Protein AF-A0A3R6VKY6-F1 (afdb_monomer_lite)

Structure (mmCIF, N/CA/C/O backbone):
data_AF-A0A3R6VKY6-F1
#
_entry.id   AF-A0A3R6VKY6-F1
#
loop_
_atom_site.group_PDB
_atom_site.id
_atom_site.type_symbol
_atom_site.label_atom_id
_atom_site.label_alt_id
_atom_site.label_comp_id
_atom_site.label_asym_id
_atom_site.label_entity_id
_atom_site.label_seq_id
_atom_site.pdbx_PDB_ins_code
_atom_site.Cartn_x
_atom_site.Cartn_y
_atom_site.Cartn_z
_atom_site.occupancy
_atom_site.B_iso_or_equiv
_atom_site.auth_seq_id
_atom_site.auth_comp_id
_atom_site.auth_asym_id
_atom_site.auth_atom_id
_atom_site.pdbx_PDB_model_num
ATOM 1 N N . MET A 1 1 ? -13.370 -20.016 8.591 1.00 30.36 1 MET A N 1
ATOM 2 C CA . MET A 1 1 ? -11.991 -20.175 8.076 1.00 30.36 1 ME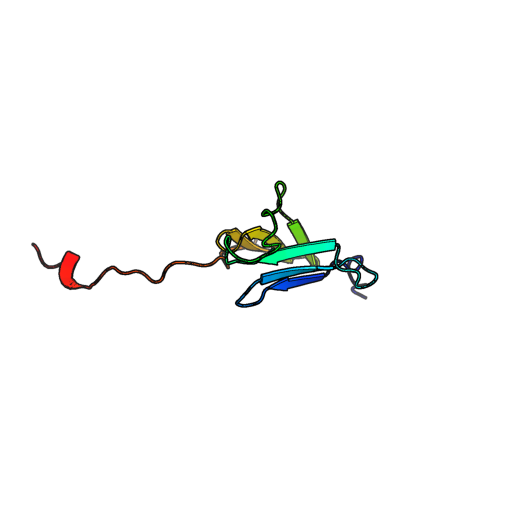T A CA 1
ATOM 3 C C . MET A 1 1 ? -11.712 -18.985 7.176 1.00 30.36 1 MET A C 1
ATOM 5 O O . MET A 1 1 ? -12.365 -18.876 6.149 1.00 30.36 1 MET A O 1
ATOM 9 N N . ALA A 1 2 ? -10.841 -18.059 7.579 1.00 39.69 2 ALA A N 1
ATOM 10 C CA . ALA A 1 2 ? -10.511 -16.896 6.755 1.00 39.69 2 ALA A CA 1
ATOM 11 C C . ALA A 1 2 ? -9.596 -17.349 5.605 1.00 39.69 2 ALA A C 1
ATOM 13 O O . ALA A 1 2 ? -8.383 -17.473 5.770 1.00 39.69 2 ALA A O 1
ATOM 14 N N . GLY A 1 3 ? -10.199 -17.710 4.470 1.00 36.75 3 GLY A N 1
ATOM 15 C CA . GLY A 1 3 ? -9.472 -18.042 3.248 1.00 36.75 3 GLY A CA 1
ATOM 16 C C . GLY A 1 3 ? -8.610 -16.857 2.814 1.00 36.75 3 GLY A C 1
ATOM 17 O O . GLY A 1 3 ? -9.041 -15.710 2.918 1.00 36.75 3 GLY A O 1
ATOM 18 N N . ARG A 1 4 ? -7.379 -17.132 2.360 1.00 49.81 4 ARG A N 1
ATOM 19 C CA . ARG A 1 4 ? -6.462 -16.103 1.848 1.00 49.81 4 ARG A CA 1
ATOM 20 C C . ARG A 1 4 ? -7.201 -15.258 0.796 1.00 49.81 4 ARG A C 1
ATOM 22 O O . ARG A 1 4 ? -7.703 -15.838 -0.169 1.00 49.81 4 ARG A O 1
ATOM 29 N N . PRO A 1 5 ? -7.281 -13.928 0.946 1.00 53.72 5 PRO A N 1
ATOM 30 C CA . PRO A 1 5 ? -7.980 -13.079 -0.008 1.00 53.72 5 PRO A CA 1
ATOM 31 C C . PRO A 1 5 ? -7.182 -13.030 -1.315 1.00 53.72 5 PRO A C 1
ATOM 33 O O . PRO A 1 5 ? -6.248 -12.254 -1.430 1.00 53.72 5 PRO A O 1
ATOM 36 N N . HIS A 1 6 ? -7.489 -13.921 -2.265 1.00 60.28 6 HIS A N 1
ATOM 37 C CA . HIS A 1 6 ? -7.125 -13.859 -3.694 1.00 60.28 6 HIS A CA 1
ATOM 38 C C . HIS A 1 6 ? -5.688 -13.382 -4.023 1.00 60.28 6 HIS A C 1
ATOM 40 O O . HIS A 1 6 ? -5.446 -12.743 -5.041 1.00 60.28 6 HIS A O 1
ATOM 46 N N . GLY A 1 7 ? -4.735 -13.740 -3.156 1.00 73.62 7 GLY A N 1
ATOM 47 C CA . GLY A 1 7 ? -3.295 -13.823 -3.391 1.00 73.62 7 GLY A CA 1
ATOM 48 C C . GLY A 1 7 ? -2.535 -12.550 -3.771 1.00 73.62 7 GLY A C 1
ATOM 49 O O . GLY A 1 7 ? -1.367 -12.661 -4.107 1.00 73.62 7 GLY A O 1
ATOM 50 N N . ILE A 1 8 ? -3.120 -11.355 -3.710 1.00 86.25 8 ILE A N 1
ATOM 51 C CA . ILE A 1 8 ? -2.354 -10.127 -3.973 1.00 86.25 8 ILE A CA 1
ATOM 52 C C . ILE A 1 8 ? -1.391 -9.858 -2.815 1.00 86.25 8 ILE A C 1
ATOM 54 O O . ILE A 1 8 ? -1.797 -9.828 -1.650 1.00 86.25 8 ILE A O 1
ATOM 58 N N . LYS A 1 9 ? -0.119 -9.623 -3.130 1.00 90.38 9 LYS A N 1
ATOM 59 C CA . LYS A 1 9 ? 0.933 -9.378 -2.142 1.00 90.38 9 LYS A CA 1
ATOM 60 C C . LYS A 1 9 ? 1.638 -8.069 -2.450 1.00 90.38 9 LYS A C 1
ATOM 62 O O . LYS A 1 9 ? 2.233 -7.915 -3.509 1.00 90.38 9 LYS A O 1
ATOM 67 N N . LEU A 1 10 ? 1.608 -7.142 -1.498 1.00 92.81 10 LEU A N 1
ATOM 68 C CA . LEU A 1 10 ? 2.382 -5.907 -1.563 1.00 92.81 10 LEU A CA 1
ATOM 69 C C . LEU A 1 10 ? 3.485 -5.945 -0.505 1.00 92.81 10 LEU A C 1
ATOM 71 O O . LEU A 1 10 ? 3.206 -6.048 0.688 1.00 92.81 10 LEU A O 1
ATOM 75 N N . VAL A 1 11 ? 4.735 -5.848 -0.944 1.00 93.06 11 VAL A N 1
ATOM 76 C CA . VAL A 1 11 ? 5.909 -5.750 -0.073 1.00 93.06 11 VAL A CA 1
ATOM 77 C C . VAL A 1 11 ? 6.438 -4.328 -0.139 1.00 93.06 11 VAL A C 1
ATOM 79 O O . VAL A 1 11 ? 6.768 -3.846 -1.219 1.00 93.06 11 VAL A O 1
ATOM 82 N N . LEU A 1 12 ? 6.531 -3.666 1.014 1.00 92.19 12 LEU A N 1
ATOM 83 C CA . LEU A 1 12 ? 7.118 -2.337 1.154 1.00 92.19 12 LEU A CA 1
ATOM 84 C C . LEU A 1 12 ? 8.463 -2.456 1.872 1.00 92.19 12 LEU A C 1
ATOM 86 O O . LEU A 1 12 ? 8.537 -3.002 2.971 1.00 92.19 12 LEU A O 1
ATOM 90 N N . THR A 1 13 ? 9.523 -1.939 1.262 1.00 91.88 13 THR A N 1
ATOM 91 C CA . THR A 1 13 ? 10.871 -1.896 1.834 1.00 91.88 13 THR A CA 1
ATOM 92 C C . THR A 1 13 ? 11.366 -0.456 1.931 1.00 91.88 13 THR A C 1
ATOM 94 O O . THR A 1 13 ? 10.720 0.486 1.468 1.00 91.88 13 THR A O 1
ATOM 97 N N . LYS A 1 14 ? 12.556 -0.270 2.508 1.00 89.19 14 LYS A N 1
ATOM 98 C CA . LYS A 1 14 ? 13.215 1.041 2.567 1.00 89.19 14 LYS A CA 1
ATOM 99 C C . LYS A 1 14 ? 13.581 1.616 1.189 1.00 89.19 14 LYS A C 1
ATOM 101 O O . LYS A 1 14 ? 13.819 2.817 1.106 1.00 89.19 14 LYS A O 1
ATOM 106 N N . ASP A 1 15 ? 13.646 0.782 0.146 1.00 90.38 15 ASP A N 1
ATOM 107 C CA . ASP A 1 15 ? 14.157 1.150 -1.184 1.00 90.38 15 ASP A CA 1
ATOM 108 C C . ASP A 1 15 ? 13.067 1.114 -2.267 1.00 90.38 15 ASP A C 1
ATOM 110 O O . ASP A 1 15 ? 13.133 1.862 -3.249 1.00 90.38 15 ASP A O 1
ATOM 114 N N . ASN A 1 16 ? 12.068 0.241 -2.109 1.00 92.81 16 ASN A N 1
ATOM 115 C CA . ASN A 1 16 ? 11.030 0.014 -3.107 1.00 92.81 16 ASN A CA 1
ATOM 116 C C . ASN A 1 16 ? 9.720 -0.548 -2.525 1.00 92.81 16 ASN A C 1
ATOM 118 O O . ASN A 1 16 ? 9.643 -0.957 -1.367 1.00 92.81 16 ASN A O 1
ATOM 122 N N . ALA A 1 17 ? 8.701 -0.598 -3.376 1.00 93.81 17 ALA A N 1
ATOM 123 C CA . ALA A 1 17 ? 7.509 -1.411 -3.231 1.00 93.81 17 ALA A CA 1
ATOM 124 C C . ALA A 1 17 ? 7.393 -2.397 -4.390 1.00 93.81 17 ALA A C 1
ATOM 126 O O . ALA A 1 17 ? 7.686 -2.055 -5.537 1.00 93.81 17 ALA A O 1
ATOM 127 N N . ILE A 1 18 ? 6.932 -3.607 -4.094 1.00 94.44 18 ILE A N 1
ATOM 128 C CA . ILE A 1 18 ? 6.736 -4.681 -5.069 1.00 94.44 18 ILE A CA 1
ATOM 129 C C . ILE A 1 18 ? 5.325 -5.232 -4.892 1.00 94.44 18 ILE A C 1
ATOM 131 O O . ILE A 1 18 ? 4.960 -5.641 -3.790 1.00 94.44 18 ILE A O 1
ATOM 135 N N . LEU A 1 19 ? 4.545 -5.231 -5.973 1.00 93.25 19 LEU A N 1
ATOM 136 C CA . LEU A 1 19 ? 3.235 -5.867 -6.048 1.00 93.25 19 LEU A CA 1
ATOM 137 C C . LEU A 1 19 ? 3.354 -7.169 -6.840 1.00 93.25 19 LEU A C 1
ATOM 139 O O . LEU A 1 19 ? 3.726 -7.139 -8.016 1.00 93.25 19 LEU A O 1
ATOM 143 N N . SER A 1 20 ? 2.972 -8.271 -6.208 1.00 93.69 20 SER A N 1
ATOM 144 C CA . SER A 1 20 ? 2.864 -9.592 -6.818 1.00 93.69 20 SER A CA 1
ATOM 145 C C . SER A 1 20 ? 1.413 -10.067 -6.841 1.00 93.69 20 SER A C 1
ATOM 147 O O . SER A 1 20 ? 0.614 -9.696 -5.973 1.00 93.69 20 SER A O 1
ATOM 149 N N . ASP A 1 21 ? 1.074 -10.875 -7.841 1.00 90.44 21 ASP A N 1
ATOM 150 C CA . ASP A 1 21 ? -0.231 -11.521 -7.941 1.00 90.44 21 ASP A CA 1
ATOM 151 C C . ASP A 1 21 ? -0.300 -12.829 -7.129 1.00 90.44 21 ASP A C 1
ATOM 153 O O . ASP A 1 21 ? 0.633 -13.208 -6.419 1.00 90.44 21 ASP A O 1
ATOM 157 N N . ALA A 1 22 ? -1.425 -13.537 -7.253 1.00 87.94 22 ALA A N 1
ATOM 158 C CA . ALA A 1 22 ? -1.678 -14.791 -6.552 1.00 87.94 22 ALA A CA 1
ATOM 159 C C . ALA A 1 22 ? -0.752 -15.956 -6.934 1.00 87.94 22 ALA A C 1
ATOM 161 O O . ALA A 1 22 ? -0.766 -16.977 -6.245 1.00 87.94 22 ALA A O 1
ATOM 162 N N . LYS A 1 23 ? 0.017 -15.830 -8.019 1.00 88.56 23 LYS A N 1
ATOM 163 C CA . LYS A 1 23 ? 1.012 -16.807 -8.473 1.00 88.56 23 LYS A CA 1
ATOM 164 C C . LYS A 1 23 ? 2.431 -16.426 -8.045 1.00 88.56 23 LYS A C 1
ATOM 166 O O . LYS A 1 23 ? 3.375 -17.084 -8.465 1.00 88.56 23 LYS A O 1
ATOM 171 N N . ASP A 1 24 ? 2.565 -15.393 -7.209 1.00 86.19 24 ASP A N 1
ATOM 172 C CA . ASP A 1 24 ? 3.827 -14.758 -6.825 1.00 86.19 24 ASP A CA 1
ATOM 173 C C . ASP A 1 24 ? 4.569 -14.078 -7.999 1.00 86.19 24 ASP A C 1
ATOM 175 O O . ASP A 1 24 ? 5.719 -13.653 -7.841 1.00 86.19 24 ASP A O 1
ATOM 179 N N . ASP A 1 25 ? 3.908 -13.868 -9.145 1.00 92.06 25 ASP A N 1
ATOM 180 C CA . ASP A 1 25 ? 4.488 -13.142 -10.275 1.00 92.06 25 ASP A CA 1
ATOM 181 C C . ASP A 1 25 ? 4.518 -11.637 -9.974 1.00 92.06 25 ASP A C 1
ATOM 183 O O . ASP A 1 25 ? 3.527 -11.049 -9.530 1.00 92.06 25 ASP A O 1
ATOM 187 N N . ILE A 1 26 ? 5.664 -10.983 -10.203 1.00 92.50 26 ILE A N 1
ATOM 188 C CA . ILE A 1 26 ? 5.810 -9.535 -9.991 1.00 92.50 26 ILE A CA 1
ATOM 189 C C . ILE A 1 26 ? 5.037 -8.789 -11.081 1.00 92.50 26 ILE A C 1
ATOM 191 O O . ILE A 1 26 ? 5.436 -8.771 -12.243 1.00 92.50 26 ILE A O 1
ATOM 195 N N . VAL A 1 27 ? 3.968 -8.104 -10.681 1.00 92.00 27 VAL A N 1
ATOM 196 C CA . VAL A 1 27 ? 3.122 -7.307 -11.578 1.00 92.00 27 VAL A CA 1
ATOM 197 C C . VAL A 1 27 ? 3.662 -5.888 -11.710 1.00 92.00 27 VAL A C 1
ATOM 199 O O . VAL A 1 27 ? 3.701 -5.327 -12.804 1.00 92.00 27 VAL A O 1
ATOM 202 N N . LYS A 1 28 ? 4.062 -5.276 -10.587 1.00 92.62 28 LYS A N 1
ATOM 203 C CA . LYS A 1 28 ? 4.588 -3.904 -10.554 1.00 92.62 28 LYS A CA 1
ATOM 204 C C . LYS A 1 28 ? 5.694 -3.753 -9.519 1.00 92.62 28 LYS A C 1
ATOM 206 O O . LYS A 1 28 ? 5.686 -4.391 -8.471 1.00 92.62 28 LYS A O 1
ATOM 211 N N . THR A 1 29 ? 6.643 -2.871 -9.812 1.00 93.56 29 THR A N 1
ATOM 212 C CA . THR A 1 29 ? 7.702 -2.455 -8.889 1.00 93.56 29 THR A CA 1
ATOM 213 C C . THR A 1 29 ? 7.830 -0.939 -8.934 1.00 93.56 29 THR A C 1
ATOM 215 O O . THR A 1 29 ? 7.852 -0.351 -10.014 1.00 93.56 29 THR A O 1
ATOM 218 N N . TRP A 1 30 ? 7.942 -0.323 -7.761 1.00 94.25 30 TRP A N 1
ATOM 219 C CA . TRP A 1 30 ? 8.150 1.111 -7.587 1.00 94.25 30 TRP A CA 1
ATOM 220 C C . TRP A 1 30 ? 9.372 1.337 -6.720 1.00 94.25 30 TRP A C 1
ATOM 222 O O . TRP A 1 30 ? 9.412 0.881 -5.584 1.00 94.25 30 TRP A O 1
ATOM 232 N N . ARG A 1 31 ? 10.378 2.040 -7.222 1.00 92.62 31 ARG A N 1
ATOM 233 C CA . ARG A 1 31 ? 11.538 2.451 -6.431 1.00 92.62 31 ARG A CA 1
ATOM 234 C C . ARG A 1 31 ? 11.304 3.850 -5.897 1.00 92.62 31 ARG A C 1
ATOM 236 O O . ARG A 1 31 ? 10.769 4.711 -6.587 1.00 92.62 31 ARG A O 1
ATOM 243 N N . TRP A 1 32 ? 11.753 4.095 -4.674 1.00 89.12 32 TRP A N 1
ATOM 244 C CA . TRP A 1 32 ? 11.589 5.408 -4.053 1.00 89.12 32 TRP A CA 1
ATOM 245 C C . TRP A 1 32 ? 12.556 6.455 -4.596 1.00 89.12 32 TRP A C 1
ATOM 247 O O . TRP A 1 32 ? 12.277 7.645 -4.499 1.00 89.12 32 TRP A O 1
ATOM 257 N N . ASN A 1 33 ? 13.685 6.020 -5.162 1.00 89.44 33 ASN A N 1
ATOM 258 C CA . ASN A 1 33 ? 14.602 6.899 -5.874 1.00 89.44 33 ASN A CA 1
ATOM 259 C C . ASN A 1 33 ? 14.139 7.050 -7.337 1.00 89.44 33 ASN A C 1
ATOM 261 O O . ASN A 1 33 ? 14.265 6.080 -8.091 1.00 89.44 33 ASN A O 1
ATOM 265 N N . PRO A 1 34 ? 13.667 8.237 -7.765 1.00 87.62 34 PRO A N 1
ATOM 266 C CA . PRO A 1 34 ? 13.192 8.456 -9.133 1.00 87.62 34 PRO A CA 1
ATOM 267 C C . PRO A 1 34 ? 14.311 8.355 -10.178 1.00 87.62 34 PRO A C 1
ATOM 269 O O . PRO A 1 34 ? 14.039 8.071 -11.338 1.00 87.62 34 PRO A O 1
ATOM 272 N N . ASN A 1 35 ? 15.569 8.539 -9.767 1.00 90.25 35 ASN A N 1
ATOM 273 C CA . ASN A 1 35 ? 16.732 8.451 -10.650 1.00 90.25 35 ASN A CA 1
ATOM 274 C C . ASN A 1 35 ? 17.240 7.010 -10.821 1.00 90.25 35 ASN A C 1
ATOM 276 O O . ASN A 1 35 ? 18.191 6.774 -11.563 1.00 90.25 35 ASN A O 1
ATOM 280 N N . ALA A 1 36 ? 16.661 6.037 -10.110 1.00 90.44 36 ALA A N 1
ATOM 281 C CA . ALA A 1 36 ? 17.031 4.642 -10.284 1.00 90.44 36 ALA A CA 1
ATOM 282 C C . ALA A 1 36 ? 16.528 4.113 -11.635 1.00 90.44 36 ALA A C 1
ATOM 284 O O . ALA A 1 36 ? 15.424 4.431 -12.078 1.00 90.44 36 ALA A O 1
ATOM 285 N N . GLN A 1 37 ? 17.308 3.231 -12.262 1.00 88.25 37 GLN A N 1
ATOM 286 C CA . GLN A 1 37 ? 16.845 2.518 -13.448 1.00 88.25 37 GLN A CA 1
ATOM 287 C C . GLN A 1 37 ? 15.566 1.732 -13.119 1.00 88.25 37 GLN A C 1
ATOM 289 O O . GLN A 1 37 ? 15.504 1.035 -12.100 1.00 88.25 37 GLN A O 1
ATOM 294 N N . ASN A 1 38 ? 14.556 1.843 -13.987 1.00 86.44 38 ASN A N 1
ATOM 295 C CA . ASN A 1 38 ? 13.243 1.219 -13.813 1.00 86.44 38 ASN A CA 1
ATOM 296 C C . ASN A 1 38 ? 12.578 1.593 -12.474 1.00 86.44 38 ASN A C 1
ATOM 298 O O . ASN A 1 38 ? 12.039 0.729 -11.783 1.00 86.44 38 ASN A O 1
ATOM 302 N N . ALA A 1 39 ? 12.626 2.875 -12.090 1.00 86.81 39 ALA A N 1
ATOM 303 C CA . ALA A 1 39 ? 11.975 3.351 -10.869 1.00 86.81 39 ALA A CA 1
ATOM 304 C C . ALA A 1 39 ? 10.457 3.099 -10.852 1.00 86.81 39 ALA A C 1
ATOM 306 O O . ALA A 1 39 ? 9.874 2.967 -9.780 1.00 86.81 39 ALA A O 1
ATOM 307 N N . GLY A 1 40 ? 9.832 2.972 -12.023 1.00 87.12 40 GLY A N 1
ATOM 308 C CA . GLY A 1 40 ? 8.387 2.818 -12.144 1.00 87.12 40 GLY A CA 1
ATOM 309 C C . GLY A 1 40 ? 7.648 4.124 -11.848 1.00 87.12 40 GLY A C 1
ATOM 310 O O . GLY A 1 40 ? 8.209 5.091 -11.337 1.00 87.12 40 GLY A O 1
ATOM 311 N N . THR A 1 41 ? 6.367 4.160 -12.195 1.00 85.31 41 THR A N 1
ATOM 312 C CA . THR A 1 41 ? 5.473 5.281 -11.889 1.00 85.31 41 THR A CA 1
ATOM 313 C C . THR A 1 41 ? 4.488 4.848 -10.814 1.00 85.31 41 THR A C 1
ATOM 315 O O . THR A 1 41 ? 3.911 3.763 -10.953 1.00 85.31 41 THR A O 1
ATOM 318 N N . PRO A 1 42 ? 4.292 5.641 -9.739 1.00 82.12 42 PRO A N 1
ATOM 319 C CA . PRO A 1 42 ? 3.280 5.342 -8.735 1.00 82.12 42 PRO A CA 1
ATOM 320 C C . PRO A 1 42 ? 1.930 5.015 -9.387 1.00 82.12 42 PRO A C 1
ATOM 322 O O . PRO A 1 42 ? 1.613 5.561 -10.449 1.00 82.12 42 PRO A O 1
ATOM 325 N N . PRO A 1 43 ? 1.151 4.092 -8.807 1.00 85.12 43 PRO A N 1
ATOM 326 C CA . PRO A 1 43 ? -0.136 3.706 -9.357 1.00 85.12 43 PRO A CA 1
ATOM 327 C C . PRO A 1 43 ? -1.065 4.923 -9.506 1.00 85.12 43 PRO A C 1
ATOM 329 O O . PRO A 1 43 ? -1.228 5.706 -8.574 1.00 85.12 43 PRO A O 1
ATOM 332 N N . THR A 1 44 ? -1.671 5.066 -10.689 1.00 84.62 44 THR A N 1
ATOM 333 C CA . THR A 1 44 ? -2.666 6.113 -10.980 1.00 84.62 44 THR A CA 1
ATOM 334 C C . THR A 1 44 ? -3.892 5.968 -10.083 1.00 84.62 44 THR A C 1
ATOM 336 O O . THR A 1 44 ? -4.378 6.954 -9.535 1.00 84.62 44 THR A O 1
ATOM 339 N N . ASP A 1 45 ? -4.329 4.724 -9.882 1.00 87.56 45 ASP A N 1
ATOM 340 C CA . ASP A 1 45 ? -5.418 4.370 -8.982 1.00 87.56 45 ASP A CA 1
ATOM 341 C C . ASP A 1 45 ? -4.873 3.736 -7.697 1.00 87.56 45 ASP A C 1
ATOM 343 O O . ASP A 1 45 ? -4.017 2.849 -7.771 1.00 87.56 45 ASP A O 1
ATOM 347 N N . PRO A 1 46 ? -5.365 4.130 -6.509 1.00 91.69 46 PRO A N 1
ATOM 348 C CA . PRO A 1 46 ? -4.913 3.550 -5.254 1.00 91.69 46 PRO A CA 1
ATOM 349 C C . PRO A 1 46 ? -5.081 2.030 -5.209 1.00 91.69 46 PRO A C 1
ATOM 351 O O . PRO A 1 46 ? -6.161 1.499 -5.468 1.00 91.69 46 PRO A O 1
ATOM 354 N N . ILE A 1 47 ? -4.035 1.334 -4.777 1.00 91.50 47 ILE A N 1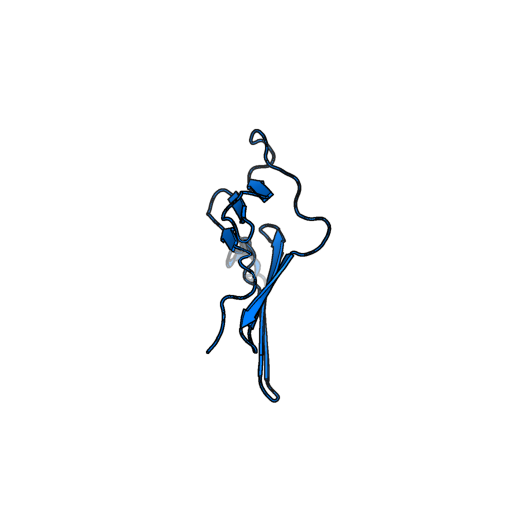
ATOM 355 C CA . ILE A 1 47 ? -4.085 -0.104 -4.526 1.00 91.50 47 ILE A CA 1
ATOM 356 C C . ILE A 1 47 ? -4.768 -0.317 -3.181 1.00 91.50 47 ILE A C 1
ATOM 358 O O . ILE A 1 47 ? -4.259 0.124 -2.149 1.00 91.50 47 ILE A O 1
ATOM 362 N N . VAL A 1 48 ? -5.917 -0.991 -3.195 1.00 92.31 48 VAL A N 1
ATOM 363 C CA . VAL A 1 48 ? -6.701 -1.312 -1.998 1.00 92.31 48 VAL A CA 1
ATOM 364 C C . VAL A 1 48 ? -6.652 -2.816 -1.755 1.00 92.31 48 VAL A C 1
ATOM 366 O O . VAL A 1 48 ? -7.018 -3.603 -2.624 1.00 92.31 48 VAL A O 1
ATOM 369 N N . ILE A 1 49 ? -6.197 -3.213 -0.569 1.00 90.44 49 ILE A N 1
ATOM 370 C CA . ILE A 1 49 ? -6.077 -4.608 -0.147 1.00 90.44 49 ILE A CA 1
ATOM 371 C C . ILE A 1 49 ? -6.920 -4.800 1.111 1.00 90.44 49 ILE A C 1
ATOM 373 O O . ILE A 1 49 ? -6.674 -4.165 2.138 1.00 90.44 49 ILE A O 1
ATOM 377 N N . GLN A 1 50 ? -7.900 -5.699 1.044 1.00 90.38 50 GLN A N 1
ATOM 378 C CA . GLN A 1 50 ? -8.660 -6.111 2.218 1.00 90.38 50 GLN A CA 1
ATOM 379 C C . GLN A 1 50 ? -7.847 -7.151 2.997 1.00 90.38 50 GLN A C 1
ATOM 381 O O . GLN A 1 50 ? -7.631 -8.261 2.514 1.00 90.38 50 GLN A O 1
ATOM 386 N N . LEU A 1 51 ? -7.368 -6.785 4.188 1.00 88.81 51 LEU A N 1
ATOM 387 C CA . LEU A 1 51 ? -6.539 -7.666 5.018 1.00 88.81 51 LEU A CA 1
ATOM 388 C C . LEU A 1 51 ? -7.396 -8.684 5.780 1.00 88.81 51 LEU A C 1
ATOM 390 O O . LEU A 1 51 ? -7.004 -9.838 5.932 1.00 88.81 51 LEU A O 1
ATOM 394 N N . ASN A 1 52 ? -8.561 -8.250 6.266 1.00 90.12 52 ASN A N 1
ATOM 395 C CA . ASN A 1 52 ? -9.604 -9.080 6.875 1.00 90.12 52 ASN A CA 1
ATOM 396 C C . ASN A 1 52 ? -10.948 -8.329 6.845 1.00 90.12 52 ASN A C 1
ATOM 398 O O . ASN A 1 52 ? -11.033 -7.279 6.228 1.00 90.12 52 ASN A 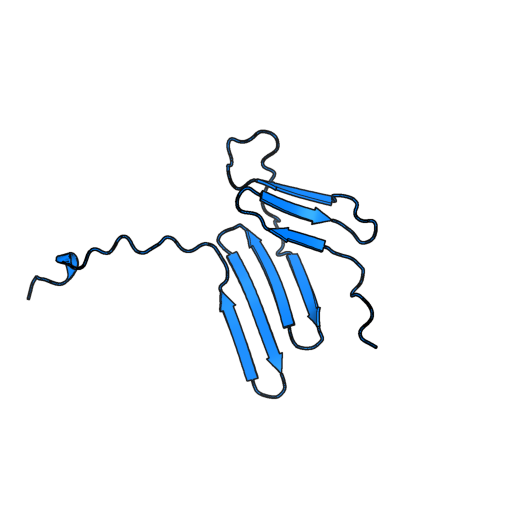O 1
ATOM 402 N N . GLU A 1 53 ? -11.994 -8.818 7.510 1.00 91.06 53 GLU A N 1
ATOM 403 C CA . GLU A 1 53 ? -13.336 -8.199 7.503 1.00 91.06 53 GLU A CA 1
ATOM 404 C C . GLU A 1 53 ? -13.373 -6.742 8.000 1.00 91.06 53 GLU A C 1
ATOM 406 O O . GLU A 1 53 ? -14.215 -5.966 7.557 1.00 91.06 53 GLU A O 1
ATOM 411 N N . CYS A 1 54 ? -12.433 -6.348 8.861 1.00 94.12 54 CYS A N 1
ATOM 412 C CA . CYS A 1 54 ? -12.428 -5.043 9.521 1.00 94.12 54 CYS A CA 1
ATOM 413 C C . CYS A 1 54 ? -11.250 -4.150 9.107 1.00 94.12 54 CYS A C 1
ATOM 415 O O . CYS A 1 54 ? -11.262 -2.965 9.419 1.00 94.12 54 CYS A O 1
ATOM 417 N N . LEU A 1 55 ? -10.214 -4.690 8.454 1.00 94.06 55 LEU A N 1
ATOM 418 C CA . LEU A 1 55 ? -8.986 -3.974 8.098 1.00 94.06 55 LEU A CA 1
ATOM 419 C C . LEU A 1 55 ? -8.809 -3.857 6.586 1.00 94.06 55 LEU A C 1
ATOM 421 O O . LEU A 1 55 ? -8.694 -4.856 5.873 1.00 94.06 55 LEU A O 1
ATOM 425 N N . THR A 1 56 ? -8.657 -2.620 6.128 1.00 94.62 56 THR A N 1
ATOM 426 C CA . THR A 1 56 ? -8.353 -2.274 4.741 1.00 94.62 56 THR A CA 1
ATOM 427 C C . THR A 1 56 ? -7.035 -1.514 4.680 1.00 94.62 56 THR A C 1
ATOM 429 O O . THR A 1 56 ? -6.824 -0.540 5.399 1.00 94.62 56 THR A O 1
ATOM 432 N N . PHE A 1 57 ? -6.149 -1.936 3.790 1.00 94.38 57 PHE A N 1
ATOM 433 C CA . PHE A 1 57 ? -4.898 -1.260 3.486 1.00 94.38 57 PHE A CA 1
ATOM 434 C C . PHE A 1 57 ? -5.022 -0.538 2.139 1.00 94.38 57 PHE A C 1
ATOM 436 O O . PHE A 1 57 ? -5.517 -1.114 1.172 1.00 94.38 57 PHE A O 1
ATOM 443 N N . LYS A 1 58 ? -4.572 0.715 2.061 1.00 94.88 58 LYS A N 1
ATOM 444 C CA . LYS A 1 58 ? -4.568 1.530 0.842 1.00 94.88 58 LYS A CA 1
ATOM 445 C C . LYS A 1 58 ? -3.176 2.109 0.603 1.00 94.88 58 LYS A C 1
ATOM 447 O O . LYS A 1 58 ? -2.612 2.757 1.483 1.00 94.88 58 LYS A O 1
ATOM 452 N N . PHE A 1 59 ? -2.658 1.923 -0.605 1.00 93.81 59 PHE A N 1
ATOM 453 C CA . PHE A 1 59 ? -1.358 2.424 -1.041 1.00 93.81 59 PHE A CA 1
ATOM 454 C C . PHE A 1 59 ? -1.483 3.216 -2.340 1.00 93.81 59 PHE A C 1
ATOM 456 O O . PHE A 1 59 ? -2.092 2.751 -3.302 1.00 93.81 59 PHE A O 1
ATOM 463 N N . VAL A 1 60 ? -0.884 4.405 -2.361 1.00 92.12 60 VAL A N 1
ATOM 464 C CA . VAL A 1 60 ? -0.727 5.227 -3.569 1.00 92.12 60 VAL A CA 1
ATOM 465 C C . VAL A 1 60 ? 0.752 5.451 -3.840 1.00 92.12 60 VAL A C 1
ATOM 467 O O . VAL A 1 60 ? 1.239 5.146 -4.917 1.00 92.12 60 VAL A O 1
ATOM 470 N N . ASP A 1 61 ? 1.493 5.934 -2.849 1.00 90.19 61 ASP A N 1
ATOM 471 C CA . ASP A 1 61 ? 2.936 6.127 -2.936 1.00 90.19 61 ASP A CA 1
ATOM 472 C C . ASP A 1 61 ? 3.566 6.042 -1.535 1.00 90.19 61 ASP A C 1
ATOM 474 O O . ASP A 1 61 ? 2.894 5.742 -0.546 1.00 90.19 61 ASP A O 1
ATOM 478 N N . ARG A 1 62 ? 4.872 6.319 -1.440 1.00 90.19 62 ARG A N 1
ATOM 479 C CA . ARG A 1 62 ? 5.623 6.287 -0.176 1.00 90.19 62 ARG A CA 1
ATOM 480 C C . ARG A 1 62 ? 5.065 7.236 0.894 1.00 90.19 62 ARG A C 1
ATOM 482 O O . ARG A 1 62 ? 5.170 6.920 2.074 1.00 90.19 62 ARG A O 1
ATOM 489 N N . LYS A 1 63 ? 4.483 8.376 0.516 1.00 89.88 63 LYS A N 1
ATOM 490 C CA . LYS A 1 63 ? 3.916 9.390 1.427 1.00 89.88 63 LYS A CA 1
ATOM 491 C C . LYS A 1 63 ? 2.442 9.133 1.745 1.00 89.88 63 LYS A C 1
ATOM 493 O O . LYS A 1 63 ? 1.955 9.568 2.784 1.00 89.88 63 LYS A O 1
ATOM 498 N N . HIS A 1 64 ? 1.743 8.402 0.883 1.00 92.25 64 HIS A N 1
ATOM 499 C CA . HIS A 1 64 ? 0.307 8.167 0.954 1.00 92.25 64 HIS A CA 1
ATOM 500 C C . HIS A 1 64 ? 0.008 6.676 1.160 1.00 92.25 64 HIS A C 1
ATOM 502 O O . HIS A 1 64 ? -0.348 5.944 0.230 1.00 92.25 64 HIS A O 1
ATOM 508 N N . ILE A 1 65 ? 0.138 6.244 2.419 1.00 94.12 65 ILE A N 1
ATOM 509 C CA . ILE A 1 65 ? -0.187 4.891 2.888 1.00 94.12 65 ILE A CA 1
ATOM 510 C C . ILE A 1 65 ? -1.196 5.007 4.029 1.00 94.12 65 ILE A C 1
ATOM 512 O O . ILE A 1 65 ? -0.946 5.720 5.003 1.00 94.12 65 ILE A O 1
ATOM 516 N N . LEU A 1 66 ? -2.317 4.297 3.924 1.00 95.56 66 LEU A N 1
ATOM 517 C CA . LEU A 1 66 ? -3.404 4.327 4.899 1.00 95.56 66 LEU A CA 1
ATOM 518 C C . LEU A 1 66 ? -3.802 2.908 5.311 1.00 95.56 66 LEU A C 1
ATOM 520 O O . LEU A 1 66 ? -4.042 2.050 4.463 1.00 95.56 66 LEU A O 1
ATOM 524 N N . VAL A 1 67 ? -3.952 2.692 6.614 1.00 95.56 67 VAL A N 1
ATOM 525 C CA . VAL A 1 67 ? -4.626 1.518 7.176 1.00 95.56 67 VAL A CA 1
ATOM 526 C C . VAL A 1 67 ? -5.919 1.980 7.823 1.00 95.56 67 VAL A C 1
ATOM 528 O O . VAL A 1 67 ? -5.907 2.812 8.726 1.00 95.56 67 VAL A O 1
ATOM 531 N N . LYS A 1 68 ? -7.042 1.443 7.363 1.00 96.38 68 LYS A N 1
ATOM 532 C CA . LYS A 1 68 ? -8.364 1.721 7.908 1.00 96.38 68 LYS A CA 1
ATOM 533 C C . LYS A 1 68 ? -8.871 0.507 8.668 1.00 96.38 68 LYS A C 1
ATOM 535 O O . LYS A 1 68 ? -8.850 -0.600 8.140 1.00 96.38 68 LYS A O 1
ATOM 540 N N . PHE A 1 69 ? -9.342 0.737 9.886 1.00 96.31 69 PHE A N 1
ATOM 541 C CA . PHE A 1 69 ? -10.050 -0.240 10.698 1.00 96.31 69 PHE A CA 1
ATOM 542 C C . PHE A 1 69 ? -11.502 0.199 10.872 1.00 96.31 69 PHE A C 1
ATOM 544 O O . PHE A 1 69 ? -11.753 1.324 11.300 1.00 96.31 69 PHE A O 1
ATOM 551 N N . VAL A 1 70 ? -12.452 -0.682 10.575 1.00 95.81 70 VAL A N 1
ATOM 552 C CA . VAL A 1 70 ? -13.879 -0.461 10.815 1.00 95.81 70 VAL A CA 1
ATOM 553 C C . VAL A 1 70 ? -14.460 -1.690 11.493 1.00 95.81 70 VAL A C 1
ATOM 555 O O . VAL A 1 70 ? -14.400 -2.785 10.946 1.00 95.81 70 VAL A O 1
ATOM 558 N N . ASN A 1 71 ? -15.044 -1.514 12.673 1.00 94.19 71 ASN A N 1
ATOM 559 C CA . ASN A 1 71 ? -15.806 -2.557 13.350 1.00 94.19 71 ASN A CA 1
ATOM 560 C C . ASN A 1 71 ? -16.915 -1.913 14.187 1.00 94.19 71 ASN A C 1
ATOM 562 O O . ASN A 1 71 ? -16.628 -1.042 15.000 1.00 94.19 71 ASN A O 1
ATOM 566 N N . THR A 1 72 ? -18.163 -2.334 13.961 1.00 88.31 72 THR A N 1
ATOM 567 C CA . THR A 1 72 ? -19.372 -2.058 14.763 1.00 88.31 72 THR A CA 1
ATOM 568 C C . THR A 1 72 ? -19.328 -0.758 15.581 1.00 88.31 72 THR A C 1
ATOM 570 O O . THR A 1 72 ? -19.131 -0.766 16.793 1.00 88.31 72 THR A O 1
ATOM 573 N N . GLY A 1 73 ? -19.502 0.381 14.903 1.00 89.06 73 GLY A N 1
ATOM 574 C CA . GLY A 1 73 ? -19.558 1.709 15.534 1.00 89.06 73 GLY A CA 1
ATOM 575 C C . GLY A 1 73 ? -18.204 2.398 15.745 1.00 89.06 73 GLY A C 1
ATOM 576 O O . GLY A 1 73 ? -18.177 3.572 16.102 1.00 89.06 73 GLY A O 1
ATOM 577 N N . VAL A 1 74 ? -17.087 1.722 15.469 1.00 92.88 74 VAL A N 1
ATOM 578 C CA . VAL A 1 74 ? -15.732 2.284 15.526 1.00 92.88 74 VAL A CA 1
ATOM 579 C C . VAL A 1 74 ? -15.128 2.330 14.125 1.00 92.88 74 VAL A C 1
ATOM 581 O O . VAL A 1 74 ? -15.088 1.323 13.419 1.00 92.88 74 VAL A O 1
ATOM 584 N N . SER A 1 75 ? -14.623 3.502 13.737 1.00 95.44 75 SER A N 1
ATOM 585 C CA . SER A 1 75 ? -13.850 3.708 12.509 1.00 95.44 75 SER A CA 1
ATOM 586 C C . SER 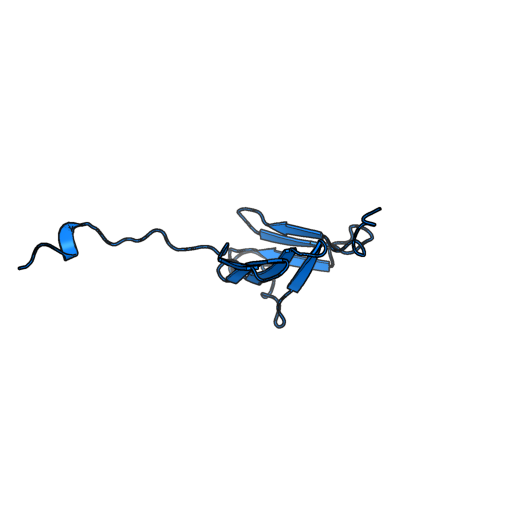A 1 75 ? -12.568 4.456 12.850 1.00 95.44 75 SER A C 1
ATOM 588 O O . SER A 1 75 ? -12.619 5.578 13.350 1.00 95.44 75 SER A O 1
ATOM 590 N N . LEU A 1 76 ? -11.423 3.842 12.566 1.00 96.06 76 LEU A N 1
ATOM 591 C CA . LEU A 1 76 ? -10.097 4.404 12.798 1.00 96.06 76 LEU A CA 1
ATOM 592 C C . LEU A 1 76 ? -9.298 4.402 11.499 1.00 96.06 76 LEU A C 1
ATOM 594 O O . LEU A 1 76 ? -9.330 3.440 10.732 1.00 96.06 76 LEU A O 1
ATOM 598 N N . GLU A 1 77 ? -8.551 5.475 11.273 1.00 95.25 77 GLU A N 1
ATOM 599 C CA . GLU A 1 77 ? -7.673 5.622 10.118 1.00 95.25 77 GLU A CA 1
ATOM 600 C C . GLU A 1 77 ? -6.257 5.949 10.586 1.00 95.25 77 GLU A C 1
ATOM 602 O O . GLU A 1 77 ? -6.018 6.928 11.293 1.00 95.25 77 GLU A O 1
ATOM 607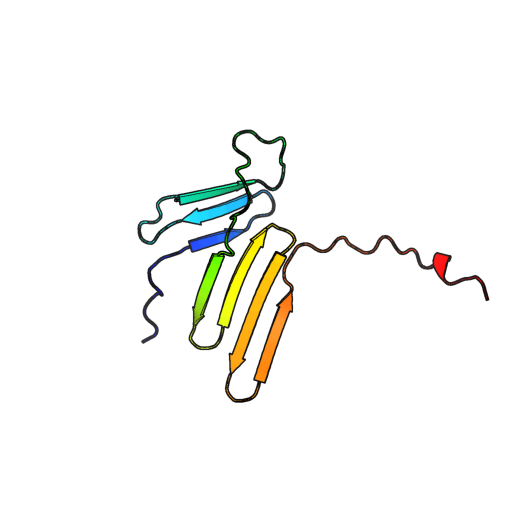 N N . PHE A 1 78 ? -5.307 5.112 10.180 1.00 94.06 78 PHE A N 1
ATOM 608 C CA . PHE A 1 78 ? -3.895 5.238 10.495 1.00 94.06 78 PHE A CA 1
ATOM 609 C C . PHE A 1 78 ? -3.13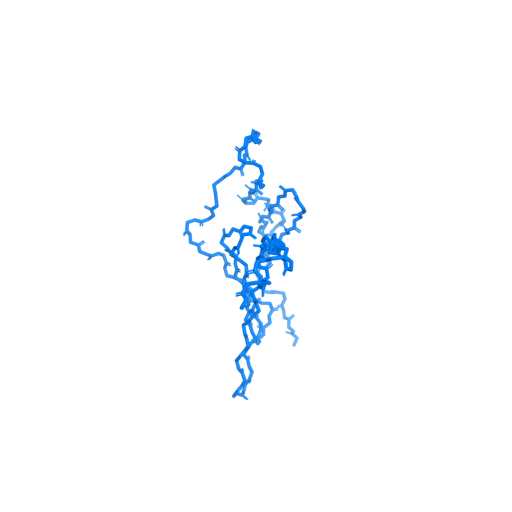3 5.637 9.239 1.00 94.06 78 PHE A C 1
ATOM 611 O O . PHE A 1 78 ? -3.061 4.892 8.263 1.00 94.06 78 PHE A O 1
ATOM 618 N N . GLN A 1 79 ? -2.549 6.830 9.276 1.00 92.50 79 GLN A N 1
ATOM 619 C CA . GLN A 1 79 ? -1.692 7.340 8.211 1.00 92.50 79 GLN A CA 1
ATOM 620 C C . GLN A 1 79 ? -0.276 6.791 8.414 1.00 92.50 79 GLN A C 1
ATOM 622 O O . GLN A 1 79 ? 0.457 7.258 9.285 1.00 92.50 79 GLN A O 1
ATOM 627 N N . CYS A 1 80 ? 0.085 5.789 7.618 1.00 90.94 80 CYS A N 1
ATOM 628 C CA . CYS A 1 80 ? 1.344 5.045 7.704 1.00 90.94 80 CYS A CA 1
ATOM 629 C C . CYS A 1 80 ? 2.386 5.500 6.672 1.00 90.94 80 CYS A C 1
ATOM 631 O O . CYS A 1 80 ? 3.449 4.892 6.568 1.00 90.94 80 CYS A O 1
ATOM 633 N N . GLY A 1 81 ? 2.070 6.521 5.874 1.00 89.94 81 GLY A N 1
ATOM 634 C CA . GLY A 1 81 ? 2.988 7.059 4.879 1.00 89.94 81 GLY A CA 1
ATOM 635 C C . GLY A 1 81 ? 4.211 7.721 5.505 1.00 89.94 81 GLY A C 1
ATOM 636 O O . GLY A 1 81 ? 4.208 8.117 6.674 1.00 89.94 81 GLY A O 1
ATOM 637 N N . GLU A 1 82 ? 5.261 7.863 4.704 1.00 87.06 82 GLU A N 1
ATOM 638 C CA . GLU A 1 82 ? 6.450 8.610 5.079 1.00 87.06 82 GLU A CA 1
ATOM 639 C C . GLU A 1 82 ? 6.076 10.033 5.484 1.00 87.06 82 GLU A C 1
ATOM 641 O O . GLU A 1 82 ? 5.518 10.813 4.709 1.00 87.06 82 GLU A O 1
ATOM 646 N N . ARG A 1 83 ? 6.442 10.375 6.716 1.00 80.75 83 ARG A N 1
ATOM 647 C CA . ARG A 1 83 ? 6.392 11.737 7.223 1.00 80.75 83 ARG A CA 1
ATOM 648 C C . ARG A 1 83 ? 7.817 12.220 7.379 1.00 80.75 83 ARG A C 1
ATOM 650 O O . ARG A 1 83 ? 8.635 11.546 8.005 1.00 80.75 83 ARG A O 1
ATOM 657 N N . LEU A 1 84 ? 8.099 13.396 6.828 1.00 69.94 84 LEU A N 1
ATOM 658 C CA . LEU A 1 84 ? 9.329 14.099 7.154 1.00 69.94 84 LEU A CA 1
ATOM 659 C C . LEU A 1 84 ? 9.343 14.310 8.669 1.00 69.94 84 LEU A C 1
ATOM 661 O O . LEU A 1 84 ? 8.355 14.762 9.256 1.00 69.94 84 LEU A O 1
ATOM 665 N N . LYS A 1 85 ? 10.444 13.922 9.313 1.00 65.81 85 LYS A N 1
ATOM 666 C CA . LYS A 1 85 ? 10.689 14.290 10.704 1.00 65.81 85 LYS A CA 1
ATOM 667 C C . LYS A 1 85 ? 10.640 15.821 10.750 1.00 65.81 85 LYS A C 1
ATOM 669 O O . LYS A 1 85 ? 11.247 16.461 9.901 1.00 65.81 85 LYS A O 1
ATOM 674 N N . ARG A 1 86 ? 9.870 16.399 11.672 1.00 56.88 86 ARG A N 1
ATOM 675 C CA . ARG A 1 86 ? 9.821 17.857 11.851 1.00 56.88 86 ARG A CA 1
ATOM 676 C C . ARG A 1 86 ? 11.250 18.393 12.031 1.00 56.88 86 ARG A C 1
ATOM 678 O O . ARG A 1 86 ? 11.927 17.962 12.961 1.00 56.88 86 ARG A O 1
ATOM 685 N N . ASP A 1 87 ? 11.645 19.329 11.170 1.00 52.16 87 ASP A N 1
ATOM 686 C CA . ASP A 1 87 ? 12.827 20.200 11.308 1.00 52.16 87 ASP A CA 1
ATOM 687 C C . ASP A 1 87 ? 12.538 21.427 12.199 1.00 52.16 87 ASP A C 1
ATOM 689 O O . ASP A 1 87 ? 13.347 22.352 12.291 1.00 52.16 87 ASP A O 1
ATOM 693 N N . ASP A 1 88 ? 11.382 21.463 12.872 1.00 54.81 88 ASP A N 1
ATOM 694 C CA . ASP A 1 88 ? 11.036 22.552 13.783 1.00 54.81 88 ASP A CA 1
ATOM 695 C C . ASP A 1 88 ? 11.910 22.444 15.040 1.00 54.81 88 ASP A C 1
ATOM 697 O O . ASP A 1 88 ? 11.625 21.711 15.991 1.00 54.81 88 ASP A O 1
ATOM 701 N N . THR A 1 89 ? 13.026 23.169 15.024 1.00 54.34 89 THR A N 1
ATOM 702 C CA . THR A 1 89 ? 13.841 23.423 16.208 1.00 54.34 89 THR A CA 1
ATOM 703 C C . THR A 1 89 ? 13.044 24.289 17.186 1.00 54.34 89 THR A C 1
ATOM 705 O O . THR A 1 89 ? 12.385 25.252 16.796 1.00 54.34 89 THR A O 1
ATOM 708 N N . TYR A 1 90 ? 13.142 23.970 18.482 1.00 56.25 90 TYR A N 1
ATOM 709 C CA . TYR A 1 90 ? 12.493 24.672 19.606 1.00 56.25 90 TYR A CA 1
ATOM 710 C C . TYR A 1 90 ? 12.628 26.212 19.580 1.00 56.25 90 TYR A C 1
ATOM 712 O O . TYR A 1 90 ? 11.859 26.915 20.231 1.00 56.25 90 TYR A O 1
ATOM 720 N N . LEU A 1 91 ? 13.591 26.740 18.822 1.00 57.88 91 LEU A N 1
ATOM 721 C CA . LEU A 1 91 ? 13.949 28.152 18.744 1.00 57.88 91 LEU A CA 1
ATOM 722 C C . LEU A 1 91 ? 12.941 29.029 17.978 1.00 57.88 91 LEU A C 1
ATOM 724 O O . LEU A 1 91 ? 12.987 30.247 18.130 1.00 57.88 91 LEU A O 1
ATOM 728 N N . GLN A 1 92 ? 12.001 28.462 17.212 1.00 53.75 92 GLN A N 1
ATOM 729 C CA . GLN A 1 92 ? 10.971 29.260 16.519 1.00 53.75 92 GLN A CA 1
ATOM 730 C C . GLN A 1 92 ? 9.823 29.734 17.432 1.00 53.75 92 GLN A C 1
ATOM 732 O O . GLN A 1 92 ? 8.999 30.543 17.013 1.00 53.75 92 GLN A O 1
ATOM 737 N N . HIS A 1 93 ? 9.780 29.284 18.691 1.00 54.75 93 HIS A N 1
ATOM 738 C CA . HIS A 1 93 ? 8.761 29.686 19.671 1.00 54.75 93 HIS A CA 1
ATOM 739 C C . HIS A 1 93 ? 9.290 30.607 20.790 1.00 54.75 93 HIS A C 1
ATOM 741 O O . HIS A 1 93 ? 8.567 30.874 21.747 1.00 54.75 93 HIS A O 1
ATOM 747 N N . SER A 1 94 ? 10.523 31.125 20.683 1.00 53.59 94 SER A N 1
ATOM 748 C CA . SER A 1 94 ? 11.159 31.969 21.717 1.00 53.59 94 SER A CA 1
ATOM 749 C C . SER A 1 94 ? 11.056 33.483 21.488 1.00 53.59 94 SER A C 1
ATOM 751 O O . SER A 1 94 ? 11.863 34.232 22.028 1.00 53.59 94 SER A O 1
ATOM 753 N N . THR A 1 95 ? 10.073 33.968 20.732 1.00 55.34 95 THR A N 1
ATOM 754 C CA . THR A 1 95 ? 9.752 35.406 20.712 1.00 55.34 95 THR A CA 1
ATOM 755 C C . THR A 1 95 ? 8.327 35.628 21.192 1.00 55.34 95 THR A C 1
ATOM 757 O O . THR A 1 95 ? 7.357 35.486 20.450 1.00 55.34 95 THR A O 1
ATOM 760 N N . LYS A 1 96 ? 8.231 35.953 22.480 1.00 46.59 96 LYS A N 1
ATOM 761 C CA . LYS A 1 96 ? 7.108 36.657 23.082 1.00 46.59 96 LYS A CA 1
ATOM 762 C C . LYS A 1 96 ? 7.651 37.917 23.734 1.00 46.59 96 LYS A C 1
ATOM 764 O O . LYS A 1 96 ? 8.754 37.812 24.315 1.00 46.59 96 LYS A O 1
#

Radius of gyration: 17.67 Å; chains: 1; bounding box: 37×57×37 Å

Organism: Aphanomyces astaci (NCBI:txid112090)

Sequence (96 aa):
MAGRPHGIKLVLTKDNAILSDAKDDIVKTWRWNPNAQNAGTPPTDPIVIQLNECLTFKFVDRKHILVKFVNTGVSLEFQCGERLKRDDTYLQHSTK

Secondary structure (DSSP, 8-state):
-----TT-EEEE-SSEEEEE-TTS-EEEEEES-TTSTT-----SS-EEEE-SSSEEEEESSSS-EEEEEEETTEEEEEE-S--PPP---GGGG---

InterPro domains:
  IPR029281 FAM194, C-terminal [PF14977] (8-88)

pLDDT: mean 83.34, std 16.09, range [30.36, 96.38]

Foldseek 3Di:
DFPDDQQWDWDDDPFKIFIAGNVRHTPDIAGPDPPDVRNDDFDPDWDWDDPDPFWIWTDGDQQATWIWGDDDPDIDIDRPHDDDDDPDDPVVPPDD